Protein AF-A0A382C642-F1 (afdb_monomer)

Solvent-accessible surface area (backbone atoms only — not comparable to full-atom values): 4251 Å² total; per-residue (Å²): 139,85,82,83,82,80,78,79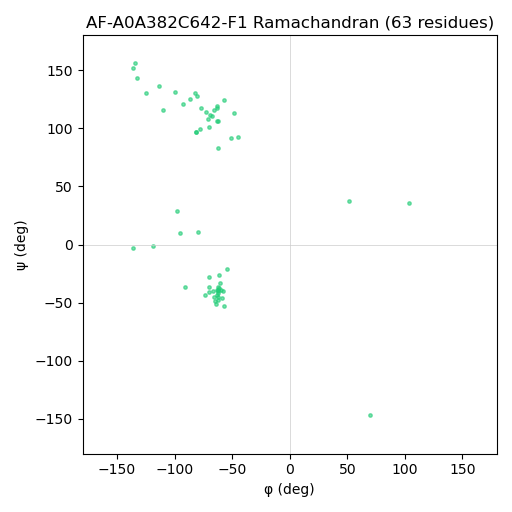,78,76,81,75,78,83,71,84,51,67,73,57,54,55,51,52,52,49,52,50,50,54,51,52,33,52,50,51,31,55,75,69,64,40,85,75,50,90,39,50,46,58,43,81,38,97,89,72,40,78,41,80,42,71,51,84,126

Structure (mmCIF, N/CA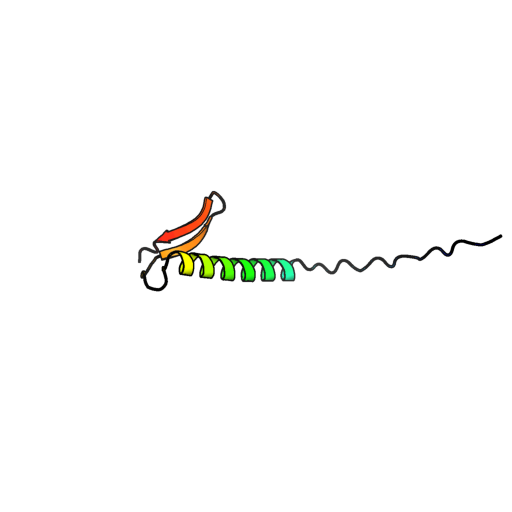/C/O backbone):
data_AF-A0A382C642-F1
#
_entry.id   AF-A0A382C642-F1
#
loop_
_atom_site.group_PDB
_atom_site.id
_atom_site.type_symbol
_atom_site.label_atom_id
_atom_site.label_alt_id
_atom_site.label_comp_id
_atom_site.label_asym_id
_atom_site.label_entity_id
_atom_site.label_seq_id
_atom_site.pdbx_PDB_ins_code
_atom_site.Cartn_x
_atom_site.Cartn_y
_atom_site.Cartn_z
_atom_site.occ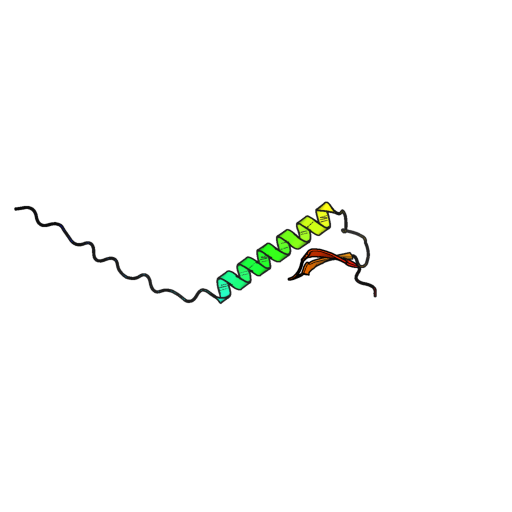upancy
_atom_site.B_iso_or_equiv
_atom_site.auth_seq_id
_atom_site.auth_comp_id
_atom_site.auth_asym_id
_atom_site.auth_atom_id
_atom_site.pdbx_PDB_model_num
ATOM 1 N N . MET A 1 1 ? 47.969 9.614 -43.877 1.00 39.00 1 MET A N 1
ATOM 2 C CA . MET A 1 1 ? 46.549 9.222 -44.000 1.00 39.00 1 MET A CA 1
ATOM 3 C C . MET A 1 1 ? 46.247 8.195 -42.920 1.00 39.00 1 MET A C 1
ATOM 5 O O . MET A 1 1 ? 46.777 7.098 -42.998 1.00 39.00 1 MET A O 1
ATOM 9 N N . THR A 1 2 ? 45.488 8.545 -41.884 1.00 46.41 2 THR A N 1
ATOM 10 C CA . THR A 1 2 ? 45.116 7.625 -40.794 1.00 46.41 2 THR A CA 1
ATOM 11 C C . THR A 1 2 ? 43.627 7.307 -40.899 1.00 46.41 2 THR A C 1
ATOM 13 O O . THR A 1 2 ? 42.787 8.197 -40.809 1.00 46.41 2 THR A O 1
ATOM 16 N N . ALA A 1 3 ? 43.299 6.039 -41.157 1.00 56.12 3 ALA A N 1
ATOM 17 C CA . ALA A 1 3 ? 41.924 5.574 -41.301 1.00 56.12 3 ALA A CA 1
ATOM 18 C C . ALA A 1 3 ? 41.278 5.341 -39.923 1.00 56.12 3 ALA A C 1
ATOM 20 O O . ALA A 1 3 ? 41.821 4.622 -39.085 1.00 56.12 3 ALA A O 1
ATOM 21 N N . LEU A 1 4 ? 40.106 5.941 -39.700 1.00 56.53 4 LEU A N 1
ATOM 22 C CA . LEU A 1 4 ? 39.267 5.730 -38.518 1.00 56.53 4 LEU A CA 1
ATOM 23 C C . LEU A 1 4 ? 38.607 4.345 -38.583 1.00 56.53 4 LEU A C 1
ATOM 25 O O . LEU A 1 4 ? 37.766 4.081 -39.444 1.00 56.53 4 LEU A O 1
ATOM 29 N N . ALA A 1 5 ? 38.974 3.461 -37.655 1.00 59.47 5 ALA A N 1
ATOM 30 C CA . ALA A 1 5 ? 38.354 2.151 -37.505 1.00 59.47 5 ALA A CA 1
ATOM 31 C C . ALA A 1 5 ? 36.898 2.301 -37.025 1.00 59.47 5 ALA A C 1
ATOM 33 O O . ALA A 1 5 ? 36.636 2.683 -35.883 1.00 59.47 5 ALA A O 1
ATOM 34 N N . LYS A 1 6 ? 35.931 1.979 -37.894 1.00 58.72 6 LYS A N 1
ATOM 35 C CA . LYS A 1 6 ? 34.513 1.886 -37.526 1.00 58.72 6 LYS A CA 1
ATOM 36 C C . LYS A 1 6 ? 34.304 0.655 -36.638 1.00 58.72 6 LYS A C 1
ATOM 38 O O . LYS A 1 6 ? 34.226 -0.467 -37.134 1.00 58.72 6 LYS A O 1
ATOM 43 N N . ARG A 1 7 ? 34.197 0.863 -35.321 1.00 56.16 7 ARG A N 1
ATOM 44 C CA . ARG A 1 7 ? 33.661 -0.139 -34.388 1.00 56.16 7 ARG A CA 1
ATOM 45 C C . ARG A 1 7 ? 32.209 -0.424 -34.773 1.00 56.16 7 ARG A C 1
ATOM 47 O O . ARG A 1 7 ? 31.334 0.406 -34.551 1.00 56.16 7 ARG A O 1
ATOM 54 N N . GLN A 1 8 ? 31.963 -1.589 -35.361 1.00 59.22 8 GLN A N 1
ATOM 55 C CA . GLN A 1 8 ? 30.611 -2.094 -35.564 1.00 59.22 8 GLN A CA 1
ATOM 56 C C . GLN A 1 8 ? 30.050 -2.496 -34.193 1.00 59.22 8 GLN A C 1
ATOM 58 O O . GLN A 1 8 ? 30.506 -3.465 -33.587 1.00 59.22 8 GLN A O 1
ATOM 63 N N . MET A 1 9 ? 29.105 -1.713 -33.668 1.00 51.81 9 MET A N 1
ATOM 64 C CA . MET A 1 9 ? 28.311 -2.113 -32.510 1.00 51.81 9 MET A CA 1
ATOM 65 C C . MET A 1 9 ? 27.383 -3.250 -32.938 1.00 51.81 9 MET A C 1
ATOM 67 O O . MET A 1 9 ? 26.462 -3.056 -33.727 1.00 51.81 9 MET A O 1
ATOM 71 N N . LYS A 1 10 ? 27.654 -4.445 -32.411 1.00 59.72 10 LYS A N 1
ATOM 72 C CA . LYS A 1 10 ? 26.744 -5.589 -32.440 1.00 59.72 10 LYS A CA 1
ATOM 73 C C . LYS A 1 10 ? 25.424 -5.162 -31.778 1.00 59.72 10 LYS A C 1
ATOM 75 O O . LYS A 1 10 ? 25.477 -4.705 -30.635 1.00 59.72 10 LYS A O 1
ATOM 80 N N . PRO A 1 11 ? 24.258 -5.280 -32.436 1.00 52.28 11 PRO A N 1
ATOM 81 C CA . PRO A 1 11 ? 23.001 -5.059 -31.746 1.00 52.28 11 PRO A CA 1
ATOM 82 C C . PRO A 1 11 ? 22.856 -6.173 -30.709 1.00 52.28 11 PRO A C 1
ATOM 84 O O . PRO A 1 11 ? 22.836 -7.358 -31.043 1.00 52.28 11 PRO A O 1
ATOM 87 N N . ASN A 1 12 ? 22.846 -5.792 -29.434 1.00 50.53 12 ASN A N 1
ATOM 88 C CA . ASN A 1 12 ? 22.495 -6.708 -28.364 1.00 50.53 12 ASN A CA 1
ATOM 89 C C . ASN A 1 12 ? 21.042 -7.114 -28.586 1.00 50.53 12 ASN A C 1
ATOM 91 O O . ASN A 1 12 ? 20.150 -6.268 -28.586 1.00 50.53 12 ASN A O 1
ATOM 95 N N . ASN A 1 13 ? 20.839 -8.407 -28.814 1.00 53.75 13 ASN A N 1
ATOM 96 C CA . ASN A 1 13 ? 19.532 -9.028 -28.901 1.00 53.75 13 ASN A CA 1
ATOM 97 C C . ASN A 1 13 ? 18.694 -8.568 -27.700 1.00 53.75 13 ASN A C 1
ATOM 99 O O . ASN A 1 13 ? 19.019 -8.887 -26.554 1.00 53.75 13 ASN A O 1
ATOM 103 N N . LEU A 1 14 ? 17.642 -7.798 -27.982 1.00 53.47 14 LEU A N 1
ATOM 104 C CA . LEU A 1 14 ? 16.554 -7.479 -27.065 1.00 53.47 14 LEU A CA 1
ATOM 105 C C . LEU A 1 14 ? 15.862 -8.798 -26.710 1.00 53.47 14 LEU A C 1
ATOM 107 O O . LEU A 1 14 ? 14.885 -9.206 -27.329 1.00 53.47 14 LEU A O 1
ATOM 111 N N . LEU A 1 15 ? 16.437 -9.509 -25.742 1.00 52.91 15 LEU A N 1
ATOM 112 C CA . LEU A 1 15 ? 15.763 -10.578 -25.032 1.00 52.91 15 LEU A CA 1
ATOM 113 C C . LEU A 1 15 ? 14.599 -9.923 -24.294 1.00 52.91 15 LEU A C 1
ATOM 115 O O . LEU A 1 15 ? 14.788 -9.182 -23.331 1.00 52.91 15 LEU A O 1
ATOM 119 N N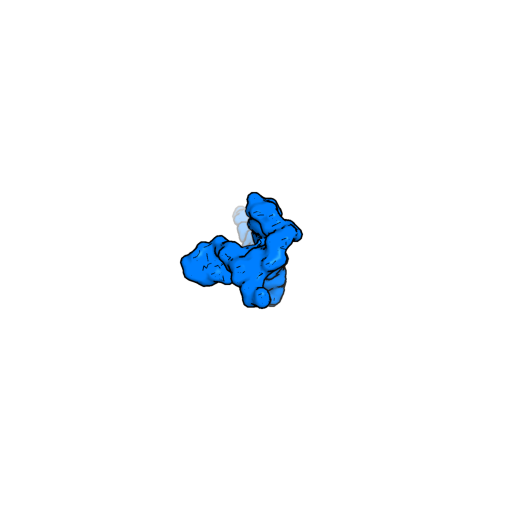 . THR A 1 16 ? 13.406 -10.166 -24.821 1.00 52.41 16 THR A N 1
ATOM 120 C CA . THR A 1 16 ? 12.095 -9.928 -24.222 1.00 52.41 16 THR A CA 1
ATOM 121 C C . THR A 1 16 ? 12.086 -10.407 -22.770 1.00 52.41 16 THR A C 1
ATOM 123 O O . THR A 1 16 ? 11.835 -11.571 -22.476 1.00 52.41 16 THR A O 1
ATOM 126 N N . ASN A 1 17 ? 12.400 -9.486 -21.860 1.00 55.75 17 ASN A N 1
ATOM 127 C CA . ASN A 1 17 ? 12.499 -9.689 -20.415 1.00 55.75 17 ASN A CA 1
ATOM 128 C C . ASN A 1 17 ? 11.209 -9.247 -19.701 1.00 55.75 17 ASN A C 1
ATOM 130 O O . ASN A 1 17 ? 11.235 -8.819 -18.548 1.00 55.75 17 ASN A O 1
ATOM 134 N N . GLU A 1 18 ? 10.064 -9.322 -20.380 1.00 54.22 18 GLU A N 1
ATOM 135 C CA . GLU A 1 18 ? 8.783 -8.871 -19.825 1.00 54.22 18 GLU A CA 1
ATOM 136 C C . GLU A 1 18 ? 8.407 -9.664 -18.561 1.00 54.22 18 GLU A C 1
ATOM 138 O O . GLU A 1 18 ? 7.969 -9.084 -17.570 1.00 54.22 18 GLU A O 1
ATOM 143 N N . GLY A 1 19 ? 8.699 -10.970 -18.524 1.00 55.06 19 GLY A N 1
ATOM 144 C CA . GLY A 1 19 ? 8.474 -11.809 -17.340 1.00 55.06 19 GLY A CA 1
ATOM 145 C C . GLY A 1 19 ? 9.410 -11.515 -16.158 1.00 55.06 19 GLY A C 1
ATOM 146 O O . GLY A 1 19 ? 9.017 -11.693 -15.005 1.00 55.06 19 GLY A O 1
ATOM 147 N N . SER A 1 20 ? 10.629 -11.025 -16.414 1.00 59.50 20 SER A N 1
ATOM 148 C CA . SER A 1 20 ? 11.589 -10.673 -15.358 1.00 59.50 20 SER A CA 1
ATOM 149 C C . SER A 1 20 ? 11.178 -9.386 -14.642 1.00 59.50 20 SER A C 1
ATOM 151 O O . SER A 1 20 ? 11.172 -9.354 -13.413 1.00 59.50 20 SER A O 1
ATOM 153 N N . LEU A 1 21 ? 10.753 -8.366 -15.395 1.00 62.28 21 LEU A N 1
ATOM 154 C CA . LEU A 1 21 ? 10.281 -7.091 -14.849 1.00 62.28 21 LEU A CA 1
ATOM 155 C C . LEU A 1 21 ? 9.035 -7.260 -13.976 1.00 62.28 21 LEU A C 1
ATOM 157 O O . LEU A 1 21 ? 8.986 -6.722 -12.872 1.00 62.28 21 LEU A O 1
ATOM 161 N N . VAL A 1 22 ? 8.055 -8.048 -14.432 1.00 63.56 22 VAL A N 1
ATOM 162 C CA . VAL A 1 22 ? 6.832 -8.335 -13.662 1.00 63.56 22 VAL A CA 1
ATOM 163 C C . VAL A 1 22 ? 7.169 -8.999 -12.325 1.00 63.56 22 VAL A C 1
ATOM 165 O O . VAL A 1 22 ? 6.585 -8.653 -11.296 1.00 63.56 22 VAL A O 1
ATOM 168 N N . ASN A 1 23 ? 8.148 -9.906 -12.310 1.00 69.75 23 ASN A N 1
ATOM 169 C CA . ASN A 1 23 ? 8.569 -10.578 -11.086 1.00 69.75 23 ASN A CA 1
ATOM 170 C C . ASN A 1 23 ? 9.294 -9.620 -10.122 1.00 69.75 23 ASN A C 1
ATOM 172 O O . ASN A 1 23 ? 9.008 -9.616 -8.926 1.00 69.75 23 ASN A O 1
ATOM 176 N N . THR A 1 24 ? 10.164 -8.742 -10.635 1.00 72.62 24 THR A N 1
ATOM 177 C CA . THR A 1 24 ? 10.826 -7.705 -9.825 1.00 72.62 24 THR A CA 1
ATOM 178 C C . THR A 1 24 ? 9.824 -6.710 -9.237 1.00 72.62 24 THR A C 1
ATOM 180 O O . THR A 1 24 ? 9.903 -6.399 -8.051 1.00 72.62 24 THR A O 1
ATOM 183 N N . VAL A 1 25 ? 8.843 -6.247 -10.019 1.00 79.38 25 VAL A N 1
ATOM 184 C CA . VAL A 1 25 ? 7.781 -5.345 -9.537 1.00 79.38 25 VAL A CA 1
ATOM 185 C C . VAL A 1 25 ? 6.945 -6.017 -8.449 1.00 79.38 25 VAL A C 1
ATOM 187 O O . VAL A 1 25 ? 6.640 -5.387 -7.438 1.00 79.38 25 VAL A O 1
ATOM 190 N N . ARG A 1 26 ? 6.632 -7.310 -8.603 1.00 81.12 26 ARG A N 1
ATOM 191 C CA . ARG A 1 26 ? 5.920 -8.086 -7.581 1.00 81.12 26 ARG A CA 1
ATOM 192 C C . ARG A 1 26 ? 6.724 -8.175 -6.283 1.00 81.12 26 ARG A C 1
ATOM 194 O O . ARG A 1 26 ? 6.190 -7.841 -5.229 1.00 81.12 26 ARG A O 1
ATOM 201 N N . MET A 1 27 ? 8.012 -8.514 -6.362 1.00 80.88 27 MET A N 1
ATOM 202 C CA . MET A 1 27 ? 8.899 -8.556 -5.192 1.00 80.88 27 MET A CA 1
ATOM 203 C C . MET A 1 27 ? 8.990 -7.201 -4.482 1.00 80.88 27 MET A C 1
ATOM 205 O O . MET A 1 27 ? 8.852 -7.138 -3.263 1.00 80.88 27 MET A O 1
ATOM 209 N N . LEU A 1 28 ? 9.172 -6.108 -5.229 1.00 85.56 28 LEU A N 1
ATOM 210 C CA . LEU A 1 28 ? 9.208 -4.758 -4.661 1.00 85.56 28 LEU A CA 1
ATOM 211 C C . LEU A 1 28 ? 7.878 -4.393 -4.001 1.00 85.56 28 LEU A C 1
ATOM 213 O O . LEU A 1 28 ? 7.872 -3.856 -2.899 1.00 85.56 28 LEU A O 1
ATOM 217 N N . SER A 1 29 ? 6.756 -4.747 -4.629 1.00 85.69 29 SER A N 1
ATOM 218 C CA . SER A 1 29 ? 5.435 -4.511 -4.051 1.00 85.69 29 SER A CA 1
ATOM 219 C C . SER A 1 29 ? 5.231 -5.276 -2.7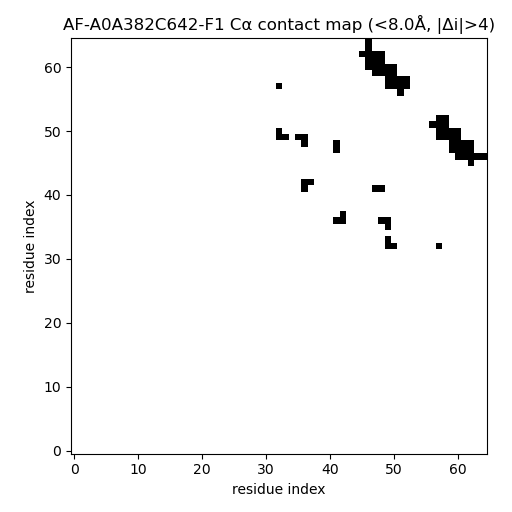42 1.00 85.69 29 SER A C 1
ATOM 221 O O . SER A 1 29 ? 4.651 -4.735 -1.807 1.00 85.69 29 SER A O 1
ATOM 223 N N . ASP A 1 30 ? 5.761 -6.494 -2.625 1.00 85.50 30 ASP A N 1
ATOM 224 C CA . ASP A 1 30 ? 5.676 -7.281 -1.395 1.00 85.50 30 ASP A CA 1
ATOM 225 C C . ASP A 1 30 ? 6.552 -6.692 -0.279 1.00 85.50 30 ASP A C 1
ATOM 227 O O . ASP A 1 30 ? 6.140 -6.678 0.882 1.00 85.50 30 ASP A O 1
ATOM 231 N N . ILE A 1 31 ? 7.730 -6.158 -0.625 1.00 87.75 31 ILE A N 1
ATOM 232 C CA . ILE A 1 31 ? 8.602 -5.440 0.316 1.00 87.75 31 ILE A CA 1
ATOM 233 C C . ILE A 1 31 ? 7.904 -4.173 0.813 1.00 87.75 31 ILE A C 1
ATOM 235 O O . ILE A 1 31 ? 7.790 -3.979 2.020 1.00 87.75 31 ILE A O 1
ATOM 239 N N . THR A 1 32 ? 7.389 -3.342 -0.098 1.00 88.00 32 THR A N 1
ATOM 240 C CA . THR A 1 32 ? 6.680 -2.109 0.265 1.00 88.00 32 THR A CA 1
ATOM 241 C C . THR A 1 32 ? 5.427 -2.404 1.085 1.00 88.00 32 THR A C 1
ATOM 243 O O . THR A 1 32 ? 5.171 -1.713 2.065 1.00 88.00 32 THR A O 1
ATOM 246 N N . ARG A 1 33 ? 4.678 -3.465 0.753 1.00 86.94 33 ARG A N 1
ATOM 247 C CA . ARG A 1 33 ? 3.523 -3.906 1.546 1.00 86.94 33 ARG A CA 1
ATOM 248 C C . ARG A 1 33 ? 3.921 -4.194 2.994 1.00 86.94 33 ARG A C 1
ATOM 250 O O . ARG A 1 33 ? 3.325 -3.627 3.904 1.00 86.94 33 ARG A O 1
ATOM 257 N N . LYS A 1 34 ? 4.948 -5.028 3.195 1.00 87.19 34 LYS A N 1
ATOM 258 C CA . LYS A 1 34 ? 5.441 -5.397 4.533 1.00 87.19 34 LYS A CA 1
ATOM 259 C C . LYS A 1 34 ? 5.985 -4.202 5.309 1.00 87.19 34 LYS A C 1
ATOM 261 O O . LYS A 1 34 ? 5.782 -4.118 6.516 1.00 87.19 34 LYS A O 1
ATOM 266 N N . ASP A 1 35 ? 6.680 -3.292 4.635 1.00 87.19 35 ASP A N 1
ATOM 267 C CA . ASP A 1 35 ? 7.242 -2.096 5.263 1.00 87.19 35 ASP A CA 1
ATOM 268 C C . ASP A 1 35 ? 6.148 -1.132 5.746 1.00 87.19 35 ASP A C 1
ATOM 270 O O . ASP A 1 35 ? 6.214 -0.614 6.861 1.00 87.19 35 ASP A O 1
ATOM 274 N N . ILE A 1 36 ? 5.080 -0.970 4.960 1.00 87.56 36 ILE A N 1
ATOM 275 C CA . ILE A 1 36 ? 3.899 -0.193 5.353 1.00 87.56 36 ILE A CA 1
ATOM 276 C C . ILE A 1 36 ? 3.190 -0.865 6.532 1.00 87.56 36 ILE A C 1
ATOM 278 O O . ILE A 1 36 ? 2.920 -0.212 7.536 1.00 87.56 36 ILE A O 1
ATOM 282 N N . GLU A 1 37 ? 2.929 -2.170 6.457 1.00 85.25 37 GLU A N 1
ATOM 283 C CA . GLU A 1 37 ? 2.295 -2.915 7.555 1.00 85.25 37 GLU A CA 1
ATOM 284 C C . GLU A 1 37 ? 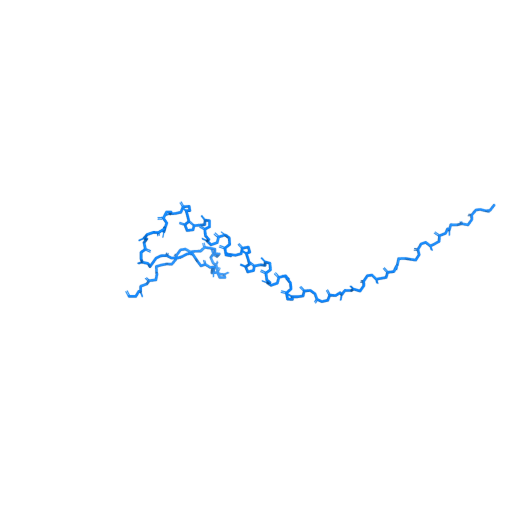3.098 -2.811 8.857 1.00 85.25 37 GLU A C 1
ATOM 286 O O . GLU A 1 37 ? 2.525 -2.591 9.924 1.00 85.25 37 GLU A O 1
ATOM 291 N N . LYS A 1 38 ? 4.430 -2.867 8.773 1.00 86.62 38 LYS A N 1
ATOM 292 C CA . LYS A 1 38 ? 5.320 -2.647 9.916 1.00 86.62 38 LYS A CA 1
ATOM 293 C C . LYS A 1 38 ? 5.255 -1.209 10.435 1.00 86.62 38 LYS A C 1
ATOM 295 O O . LYS A 1 38 ? 5.176 -1.006 11.643 1.00 86.62 38 LYS A O 1
ATOM 300 N N . SER A 1 39 ? 5.283 -0.219 9.543 1.00 85.88 39 SER A N 1
ATOM 301 C CA . SER A 1 39 ? 5.271 1.209 9.900 1.00 85.88 39 SER A CA 1
ATOM 302 C C . SER A 1 39 ? 4.017 1.615 10.671 1.00 85.88 39 SER A C 1
ATOM 304 O O . SER A 1 39 ? 4.076 2.464 11.556 1.00 85.88 39 SER A O 1
ATOM 306 N N . TYR A 1 40 ? 2.890 0.977 10.366 1.00 82.25 40 TYR A N 1
ATOM 307 C CA . TYR A 1 40 ? 1.616 1.195 11.048 1.00 82.25 40 TYR A CA 1
ATOM 308 C C . TYR A 1 40 ? 1.351 0.187 12.182 1.00 82.25 40 TYR A C 1
ATOM 310 O O . TYR A 1 40 ? 0.246 0.152 12.716 1.00 82.25 40 TYR A O 1
ATOM 318 N N . ASN A 1 41 ? 2.353 -0.619 12.558 1.00 79.88 41 ASN A N 1
ATOM 319 C CA . ASN A 1 41 ? 2.277 -1.648 13.599 1.00 79.88 41 ASN A CA 1
ATOM 320 C C . ASN A 1 41 ? 1.084 -2.615 13.426 1.00 79.88 41 ASN A C 1
ATOM 322 O O . ASN A 1 41 ? 0.460 -3.046 14.394 1.00 79.88 41 ASN A O 1
ATOM 326 N N . ILE A 1 42 ? 0.772 -2.956 12.173 1.00 76.38 42 ILE A N 1
ATOM 327 C CA . ILE A 1 42 ? -0.374 -3.786 11.754 1.00 76.38 42 ILE A CA 1
ATOM 328 C C . ILE A 1 42 ? -0.081 -5.285 11.949 1.00 76.38 42 ILE A C 1
ATOM 330 O O . ILE A 1 42 ? -0.833 -6.152 11.521 1.00 76.38 42 ILE A O 1
ATOM 334 N N . SER A 1 43 ? 1.010 -5.613 12.638 1.00 63.84 43 SER A N 1
ATOM 335 C CA . SER A 1 43 ? 1.483 -6.974 12.899 1.00 63.84 43 SER A CA 1
ATOM 336 C C . SER A 1 43 ? 0.444 -7.889 13.562 1.00 63.84 43 SER A C 1
ATOM 338 O O . SER A 1 43 ? 0.592 -9.102 13.471 1.00 63.84 43 SER A O 1
ATOM 340 N N . ASP A 1 44 ? -0.577 -7.318 14.212 1.00 61.22 44 ASP A N 1
ATOM 341 C CA . ASP A 1 44 ? -1.495 -8.047 15.099 1.00 61.22 44 ASP A CA 1
ATOM 342 C C . ASP A 1 44 ? -2.984 -7.684 14.915 1.00 61.22 44 ASP A C 1
ATOM 344 O O . ASP A 1 44 ? -3.870 -8.257 15.548 1.00 61.22 44 ASP A O 1
ATOM 348 N N . THR A 1 45 ? -3.312 -6.725 14.041 1.00 61.47 45 THR A N 1
ATOM 349 C CA . THR A 1 45 ? -4.717 -6.382 13.781 1.00 61.47 45 THR A CA 1
ATOM 350 C C . THR A 1 45 ? -5.296 -7.377 12.788 1.00 61.47 45 THR A C 1
ATOM 352 O O . THR A 1 45 ? -5.112 -7.216 11.579 1.00 61.47 45 THR A O 1
ATOM 355 N N . GLN A 1 46 ? -5.980 -8.400 13.312 1.00 66.88 46 GLN A N 1
ATOM 356 C CA . GLN A 1 46 ? -6.745 -9.396 12.560 1.00 66.88 46 GLN A CA 1
ATOM 357 C C . GLN A 1 46 ? -7.705 -8.716 11.581 1.00 66.88 46 GLN A C 1
ATOM 359 O O . GLN A 1 46 ? -8.825 -8.349 11.924 1.00 66.88 46 GLN A O 1
ATOM 364 N N . GLY A 1 47 ? -7.221 -8.507 10.362 1.00 74.62 47 GLY A N 1
ATOM 365 C CA . GLY A 1 47 ? -7.993 -7.894 9.304 1.00 74.62 47 GLY A CA 1
ATOM 366 C C . GLY A 1 47 ? -7.642 -6.445 9.009 1.00 74.62 47 GLY A C 1
ATOM 367 O O . GLY A 1 47 ? -8.538 -5.693 8.670 1.00 74.62 47 GLY A O 1
ATOM 368 N N . THR A 1 48 ? -6.383 -6.004 9.091 1.00 82.50 48 THR A N 1
ATOM 369 C CA . THR A 1 48 ? -5.9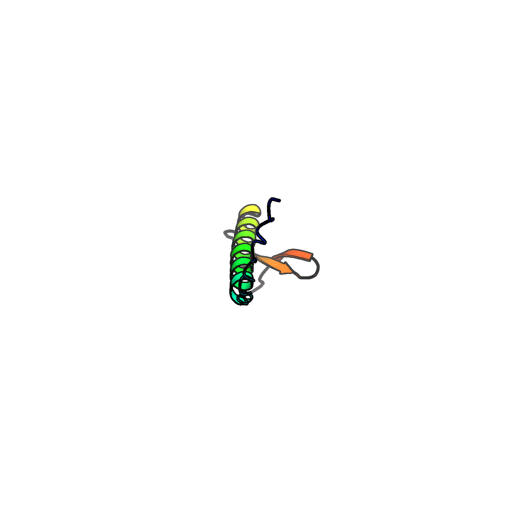22 -4.832 8.317 1.00 82.50 48 THR A CA 1
ATOM 370 C C . THR A 1 48 ? -4.709 -5.219 7.480 1.00 82.50 48 THR A C 1
ATOM 372 O O . THR A 1 48 ? -3.770 -5.806 8.000 1.00 82.50 48 THR A O 1
ATOM 375 N N . ARG A 1 49 ? -4.720 -4.900 6.183 1.00 85.25 49 ARG A N 1
ATOM 376 C CA . ARG A 1 49 ? -3.611 -5.178 5.258 1.00 85.25 49 ARG A CA 1
ATOM 377 C C . ARG A 1 49 ? -3.323 -3.996 4.351 1.00 85.25 49 ARG A C 1
ATOM 379 O O . ARG A 1 49 ? -4.231 -3.233 4.001 1.00 85.25 49 ARG A O 1
ATOM 386 N N . ALA A 1 50 ? -2.073 -3.873 3.922 1.00 87.88 50 ALA A N 1
ATOM 387 C CA . ALA A 1 50 ? -1.704 -2.910 2.898 1.00 87.88 50 ALA A CA 1
ATOM 388 C C . ALA A 1 50 ? -1.995 -3.483 1.502 1.00 87.88 50 ALA A C 1
ATOM 390 O O . ALA A 1 50 ? -1.603 -4.597 1.150 1.00 87.88 50 ALA A O 1
ATOM 391 N N . TYR A 1 51 ? -2.682 -2.708 0.668 1.00 87.25 51 TYR A N 1
ATOM 392 C CA . TYR A 1 51 ? -2.945 -3.060 -0.724 1.00 87.25 51 TYR A CA 1
ATOM 393 C C . TYR A 1 51 ? -2.682 -1.867 -1.638 1.00 87.25 51 TYR A C 1
ATOM 395 O O . TYR A 1 51 ? -2.726 -0.712 -1.215 1.00 87.25 51 TYR A O 1
ATOM 403 N N . TYR A 1 52 ? -2.403 -2.149 -2.906 1.00 87.69 52 TYR A N 1
ATOM 404 C CA . TYR A 1 52 ? -2.221 -1.111 -3.908 1.00 87.69 52 TYR A CA 1
ATOM 405 C C . TYR A 1 52 ? -3.548 -0.832 -4.620 1.00 87.69 52 TYR A C 1
ATOM 407 O O . TYR A 1 52 ? -4.140 -1.725 -5.227 1.00 87.69 52 TYR A O 1
ATOM 415 N N . SER A 1 53 ? -4.019 0.410 -4.539 1.00 86.50 53 SER A N 1
ATOM 416 C CA . SER A 1 53 ? -5.166 0.929 -5.279 1.00 86.50 53 SER A CA 1
ATOM 417 C C . SER A 1 53 ? -4.690 1.731 -6.485 1.00 86.50 53 SER A C 1
ATOM 419 O O . SER A 1 53 ? -3.891 2.650 -6.340 1.00 86.50 53 SER A O 1
ATOM 421 N N . ASN A 1 54 ? -5.250 1.475 -7.669 1.00 88.94 54 ASN A N 1
ATOM 422 C CA . ASN A 1 54 ? -4.910 2.242 -8.875 1.00 88.94 54 ASN A CA 1
ATOM 423 C C . ASN A 1 54 ? -5.242 3.740 -8.753 1.00 88.94 54 ASN A C 1
ATOM 425 O O . ASN A 1 54 ? -4.638 4.560 -9.434 1.00 88.94 54 ASN A O 1
ATOM 429 N N . ARG A 1 55 ? -6.218 4.100 -7.907 1.00 92.31 55 ARG A N 1
ATOM 430 C CA . ARG A 1 55 ? -6.659 5.492 -7.726 1.00 92.3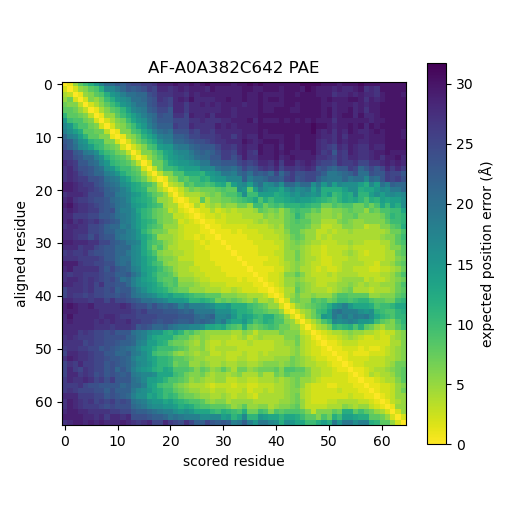1 55 ARG A CA 1
ATOM 431 C C . ARG A 1 55 ? -5.907 6.213 -6.607 1.00 92.31 55 ARG A C 1
ATOM 433 O O . ARG A 1 55 ? -5.672 7.409 -6.721 1.00 92.31 55 ARG A O 1
ATOM 440 N N . TYR A 1 56 ? -5.582 5.504 -5.528 1.00 88.44 56 TYR A N 1
ATOM 441 C CA . TYR A 1 56 ? -5.075 6.108 -4.288 1.00 88.44 56 TYR A CA 1
ATOM 442 C C . TYR A 1 56 ? -3.662 5.640 -3.909 1.00 88.44 56 TYR A C 1
ATOM 444 O O . TYR A 1 56 ? -3.112 6.095 -2.913 1.00 88.44 56 TYR A O 1
ATOM 452 N N . GLY A 1 57 ? -3.059 4.744 -4.693 1.00 90.25 57 GLY A N 1
ATOM 453 C CA . GLY A 1 57 ? -1.781 4.121 -4.371 1.00 90.25 57 GLY A CA 1
ATOM 454 C C . GLY A 1 57 ? -1.893 3.155 -3.192 1.00 90.25 57 GLY A C 1
ATOM 455 O O . GLY A 1 57 ? -2.913 2.486 -3.004 1.00 90.25 57 GLY A O 1
ATOM 456 N N . TRP A 1 58 ? -0.830 3.063 -2.396 1.00 89.81 58 TRP A N 1
ATOM 457 C CA . TRP A 1 58 ? -0.802 2.213 -1.209 1.00 89.81 58 TRP A CA 1
ATOM 458 C C . TRP A 1 58 ? -1.825 2.669 -0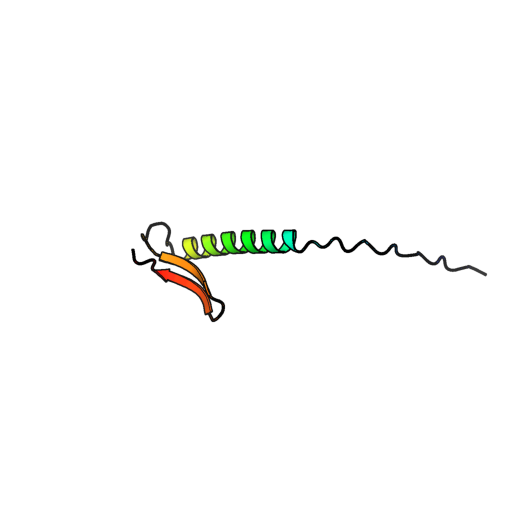.175 1.00 89.81 58 TRP A C 1
ATOM 460 O O . TRP A 1 58 ? -1.775 3.787 0.325 1.00 89.81 58 TRP A O 1
ATOM 470 N N . THR A 1 59 ? -2.765 1.787 0.137 1.00 89.62 59 THR A N 1
ATOM 471 C CA . THR A 1 59 ? -3.876 2.054 1.045 1.00 89.62 59 THR A CA 1
ATOM 472 C C . THR A 1 59 ? -3.998 0.906 2.040 1.00 89.62 59 THR A C 1
ATOM 474 O O . THR A 1 59 ? -3.803 -0.258 1.692 1.00 89.62 59 THR A O 1
ATOM 477 N N . LEU A 1 60 ? -4.349 1.224 3.283 1.00 87.69 60 LEU A N 1
ATOM 478 C CA . LEU A 1 60 ? -4.683 0.228 4.294 1.00 87.69 60 LEU A CA 1
ATOM 479 C C . LEU A 1 60 ? -6.161 -0.128 4.178 1.00 87.69 60 LEU A C 1
ATOM 481 O O . LEU A 1 60 ? -7.027 0.747 4.218 1.00 87.69 60 LEU A O 1
ATOM 485 N N . ARG A 1 61 ? -6.463 -1.414 4.024 1.00 85.50 61 ARG A N 1
ATOM 486 C CA . ARG A 1 61 ? -7.833 -1.924 4.025 1.00 85.50 61 ARG A CA 1
ATOM 487 C C . ARG A 1 61 ? -8.040 -2.798 5.239 1.00 85.50 61 ARG A C 1
ATOM 489 O O . ARG A 1 61 ? -7.205 -3.653 5.517 1.00 85.50 61 ARG A O 1
ATOM 496 N N . ARG A 1 62 ? -9.190 -2.620 5.893 1.00 84.62 62 ARG A N 1
ATOM 497 C CA . ARG A 1 62 ? -9.684 -3.613 6.835 1.00 84.62 62 ARG A CA 1
ATOM 498 C C . ARG A 1 62 ? -10.297 -4.792 6.077 1.00 84.62 62 ARG A C 1
ATOM 500 O O . ARG A 1 62 ? -11.241 -4.595 5.311 1.00 84.62 62 ARG A O 1
ATOM 507 N N . ASP A 1 63 ? -9.728 -5.976 6.243 1.00 75.19 63 ASP A N 1
ATOM 508 C CA . ASP A 1 63 ? -10.361 -7.233 5.870 1.00 75.19 63 ASP A CA 1
ATOM 509 C C . ASP A 1 63 ? -11.381 -7.558 6.963 1.00 75.19 63 ASP A C 1
ATOM 511 O O . ASP A 1 63 ? -11.041 -7.977 8.062 1.00 75.19 63 ASP A O 1
ATOM 515 N N . THR A 1 64 ? -12.641 -7.252 6.679 1.00 64.88 64 THR A N 1
ATOM 516 C CA . THR A 1 64 ? -13.780 -7.712 7.469 1.00 64.88 64 THR A CA 1
ATOM 517 C C . THR A 1 64 ? -14.104 -9.138 7.029 1.00 64.88 64 THR A C 1
ATOM 519 O O . THR A 1 64 ? -14.745 -9.303 5.988 1.00 64.88 64 THR A O 1
ATOM 522 N N . GLU A 1 65 ? -13.611 -10.137 7.760 1.00 57.38 65 GLU A N 1
ATOM 523 C CA . GLU A 1 65 ? -14.282 -11.445 7.857 1.00 57.38 65 GLU A CA 1
ATOM 524 C C . GLU A 1 65 ? -15.345 -11.398 8.957 1.00 57.38 65 GLU A C 1
ATOM 526 O O . GLU A 1 65 ? -15.092 -10.737 9.993 1.00 57.38 65 GLU A O 1
#

Foldseek 3Di:
DDDDDDDDDDPDPPPPCVVVVVVVVVVVVVVVFVVVCVVVVVVPVPFWGWDQDPVPGTDIGGHDD

Sequence (65 aa):
MTALAKRQMKPNNLLTNEGSLVNTVRMLSDITRKDIEKSYNISDTQGTRAYYSNRYGWTLRRDTE

Radius of gyration: 23.03 Å; Cα contacts (8 Å, |Δi|>4): 39; chains: 1; bounding box: 61×21×59 Å

pLDDT: mean 72.46, std 14.84, range [39.0, 92.31]

Organism: NCBI:txid408172

Nearest PDB structures (foldseek):
  2o8c-assembly1_A  TM=5.966E-01  e=2.154E+00  Homo sapiens
  2o8e-assembly1_A  TM=5.890E-01  e=3.652E+00  Homo sapiens
  1hbx-assembly1_A  TM=2.658E-01  e=8.615E+00  Homo sapiens

Secondary structure (DSSP, 8-state):
---------PPP-----HHHHHHHHHHHHHHHHHHHHHHTTGGG-TTEEEEEETTTEEEEEE---

Mean predicted aligned error: 14.46 Å